Protein AF-A0A7X6PQ09-F1 (afdb_monomer)

pLDDT: mean 73.54, std 16.83, range [45.69, 93.0]

Organism: NCBI:txid1223514

Solvent-accessible surface area (backbone atoms only — not comparable to full-atom values): 5167 Å² total; per-residue (Å²): 142,81,88,79,84,90,90,83,80,87,86,81,77,88,67,83,70,70,79,72,80,75,72,81,71,77,82,80,62,88,73,81,84,67,50,42,64,53,37,31,53,50,51,52,52,45,52,74,77,38,91,62,52,71,70,57,47,37,52,50,34,42,72,76,67,43,51,71,69,24,24,52,47,14,64,75,70,107

Structure (mmCIF, N/CA/C/O backbone):
data_AF-A0A7X6PQ09-F1
#
_entry.id   AF-A0A7X6PQ09-F1
#
loop_
_atom_site.group_PDB
_atom_site.id
_atom_site.type_symbol
_atom_site.label_atom_id
_atom_site.label_alt_id
_atom_site.label_comp_id
_atom_site.label_asym_id
_atom_site.label_entity_id
_atom_site.label_seq_id
_atom_site.pdbx_PDB_ins_code
_atom_site.Cartn_x
_atom_site.Cartn_y
_atom_site.Cartn_z
_atom_site.occupancy
_atom_site.B_iso_or_equiv
_atom_site.auth_seq_id
_atom_site.auth_comp_id
_atom_site.auth_asym_id
_atom_site.auth_atom_id
_atom_site.pdbx_PDB_model_num
ATOM 1 N N . MET A 1 1 ? -69.529 -41.562 6.670 1.00 59.75 1 MET A N 1
ATOM 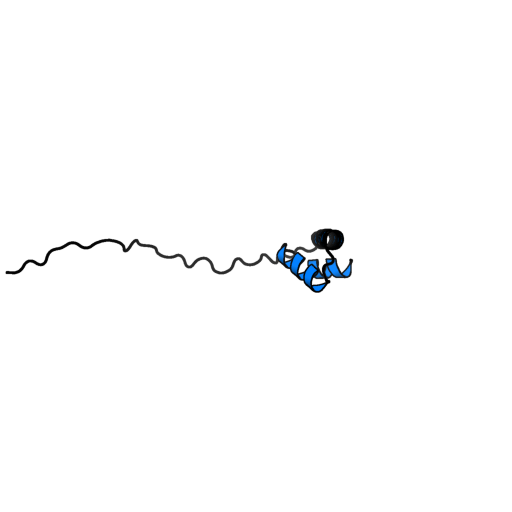2 C CA . MET A 1 1 ? -68.709 -41.933 7.843 1.00 59.75 1 MET A CA 1
ATOM 3 C C . MET A 1 1 ? -67.298 -42.295 7.384 1.00 59.75 1 MET A C 1
ATOM 5 O O . MET A 1 1 ? -67.091 -43.451 7.075 1.00 59.75 1 MET A O 1
ATOM 9 N N . VAL A 1 2 ? -66.350 -41.348 7.324 1.00 55.88 2 VAL A N 1
ATOM 10 C CA . VAL A 1 2 ? -64.900 -41.612 7.488 1.00 55.88 2 VAL A CA 1
ATOM 11 C C . VAL A 1 2 ? -64.272 -40.319 8.027 1.00 55.88 2 VAL A C 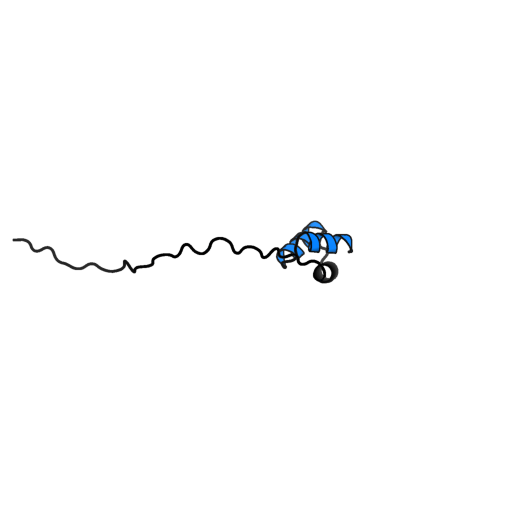1
ATOM 13 O O . VAL A 1 2 ? -64.276 -39.295 7.351 1.00 55.88 2 VAL A O 1
ATOM 16 N N . ARG A 1 3 ? -63.812 -40.337 9.283 1.00 57.22 3 ARG A N 1
ATOM 17 C CA . ARG A 1 3 ? -63.044 -39.250 9.914 1.00 57.22 3 ARG A CA 1
ATOM 18 C C . ARG A 1 3 ? -61.609 -39.303 9.382 1.00 57.22 3 ARG A C 1
ATOM 20 O O . ARG A 1 3 ? -60.951 -40.322 9.561 1.00 57.22 3 ARG A O 1
ATOM 27 N N . LEU A 1 4 ? -61.124 -38.217 8.785 1.00 58.75 4 LEU A N 1
ATOM 28 C CA . LEU A 1 4 ? -59.706 -38.041 8.455 1.00 58.75 4 LEU A CA 1
ATOM 29 C C . LEU A 1 4 ? -58.965 -37.481 9.692 1.00 58.75 4 LEU A C 1
AT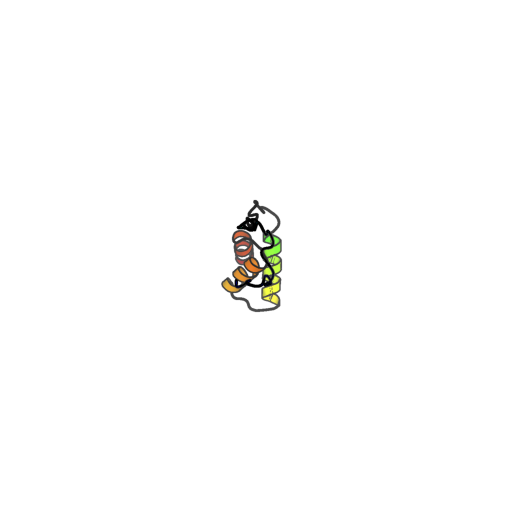OM 31 O O . LEU A 1 4 ? -59.498 -36.577 10.343 1.00 58.75 4 LEU A O 1
ATOM 35 N N . PRO A 1 5 ? -57.786 -38.007 10.069 1.00 64.50 5 PRO A N 1
ATOM 36 C CA . PRO A 1 5 ? -57.092 -37.592 11.288 1.00 64.50 5 PRO A CA 1
ATOM 37 C C . PRO A 1 5 ? -56.419 -36.215 11.136 1.00 64.50 5 PRO A C 1
ATOM 39 O O . PRO A 1 5 ? -55.854 -35.928 10.082 1.00 64.50 5 PRO A O 1
ATOM 42 N N . PRO A 1 6 ? -56.369 -35.378 12.190 1.00 65.19 6 PRO A N 1
ATOM 43 C CA . PRO A 1 6 ? -55.454 -34.250 12.240 1.00 65.19 6 PRO A CA 1
ATOM 44 C C . PRO A 1 6 ? -54.155 -34.696 12.919 1.00 65.19 6 PRO A C 1
ATOM 46 O O . PRO A 1 6 ? -54.211 -35.128 14.070 1.00 65.19 6 PRO A O 1
ATOM 49 N N . ARG A 1 7 ? -53.002 -34.572 12.242 1.00 60.72 7 ARG A N 1
ATOM 50 C CA . ARG A 1 7 ? -51.698 -34.182 12.834 1.00 60.72 7 ARG A CA 1
ATOM 51 C C . ARG A 1 7 ? -50.527 -34.363 11.863 1.00 60.72 7 ARG A C 1
ATOM 53 O O . ARG A 1 7 ? -50.022 -35.456 11.655 1.00 60.72 7 ARG A O 1
ATOM 60 N N . GLY A 1 8 ? -50.035 -33.224 11.402 1.00 55.50 8 GLY A N 1
ATOM 61 C CA . GLY A 1 8 ? -48.678 -32.965 10.929 1.00 55.50 8 GLY A CA 1
ATOM 62 C C . GLY A 1 8 ? -48.635 -31.448 10.754 1.00 55.50 8 GLY A C 1
ATOM 63 O O . GLY A 1 8 ? -49.429 -30.903 10.009 1.00 55.50 8 GLY A O 1
ATOM 64 N N . GLY A 1 9 ? -47.930 -30.655 11.543 1.00 51.41 9 GLY A N 1
ATOM 65 C CA . GLY A 1 9 ? -46.563 -30.854 11.969 1.00 51.41 9 GLY A CA 1
ATOM 66 C C . GLY A 1 9 ? -45.770 -29.681 11.406 1.00 51.41 9 GLY A C 1
ATOM 67 O O . GLY A 1 9 ? -45.169 -29.813 10.358 1.00 51.41 9 GLY A O 1
ATOM 68 N N . ARG A 1 10 ? -45.756 -28.583 12.174 1.00 58.31 10 ARG A N 1
ATOM 69 C CA . ARG A 1 10 ? -44.609 -27.679 12.345 1.00 58.31 10 ARG A CA 1
ATOM 70 C C . ARG A 1 10 ? -44.173 -26.777 11.163 1.00 58.31 10 ARG A C 1
ATOM 72 O O . ARG A 1 10 ? -43.854 -27.229 10.079 1.00 58.31 10 ARG A O 1
ATOM 79 N N . LEU A 1 11 ? -43.972 -25.504 11.537 1.00 56.16 11 LEU A N 1
ATOM 80 C CA . LEU A 1 11 ? -43.042 -24.509 10.972 1.00 56.16 11 LEU A CA 1
ATOM 81 C C . LEU A 1 11 ? -43.572 -23.614 9.843 1.00 56.16 11 LEU A C 1
ATOM 83 O O . LEU A 1 11 ? -43.355 -23.832 8.661 1.00 56.16 11 LEU A O 1
ATOM 87 N N . GLY A 1 12 ? -44.145 -22.491 10.267 1.00 50.56 12 GLY A N 1
ATOM 88 C CA . GLY A 1 12 ? -44.202 -21.257 9.490 1.00 50.56 12 GLY A CA 1
ATOM 89 C C . GLY A 1 12 ? -43.983 -20.082 10.432 1.00 50.56 12 GLY A C 1
ATOM 90 O O . GLY A 1 12 ? -44.874 -19.261 10.625 1.00 50.56 12 GLY A O 1
ATOM 91 N N . HIS A 1 13 ? -42.840 -20.069 11.125 1.00 56.28 13 HIS A N 1
ATOM 92 C CA . HIS A 1 13 ? -42.433 -18.927 11.934 1.00 56.28 13 HIS A CA 1
ATOM 93 C C . HIS A 1 13 ? -42.445 -17.684 11.048 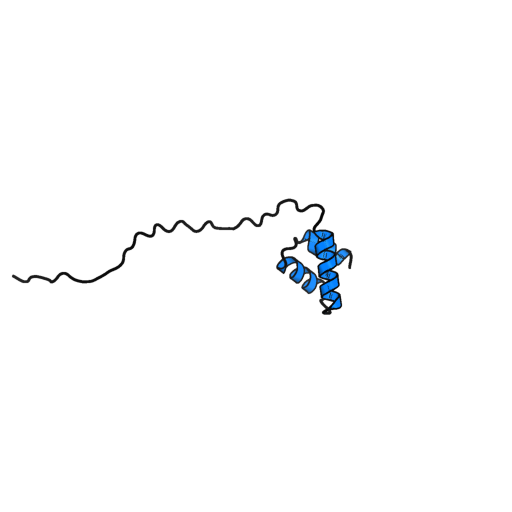1.00 56.28 13 HIS A C 1
ATOM 95 O O . HIS A 1 13 ? -41.750 -17.629 10.035 1.00 56.28 13 HIS A O 1
ATOM 101 N N . ARG A 1 14 ? -43.247 -16.697 11.454 1.00 58.78 14 ARG A N 1
ATOM 102 C CA . ARG A 1 14 ? -43.169 -15.311 11.000 1.00 58.78 14 ARG A CA 1
ATOM 103 C C . ARG A 1 14 ? -41.719 -14.845 11.093 1.00 58.78 14 ARG A C 1
ATOM 105 O O . ARG A 1 14 ? -41.285 -14.388 12.141 1.00 58.78 14 ARG A O 1
ATOM 112 N N . GLN A 1 15 ? -41.001 -14.923 9.988 1.00 47.91 15 GLN A N 1
ATOM 113 C CA . GLN A 1 15 ? -39.814 -14.127 9.758 1.00 47.91 15 GLN A CA 1
ATOM 114 C C . GLN A 1 15 ? -40.183 -13.229 8.586 1.00 47.91 15 GLN A C 1
ATOM 116 O O . GLN A 1 15 ? -40.009 -13.578 7.423 1.00 47.91 15 GLN A O 1
ATOM 121 N N . HIS A 1 16 ? -40.755 -12.070 8.910 1.00 45.69 16 HIS A N 1
ATOM 122 C CA . HIS A 1 16 ? -40.593 -10.908 8.054 1.00 45.69 16 HIS A CA 1
ATOM 123 C C . HIS A 1 16 ? -39.083 -10.715 7.943 1.00 45.69 16 HIS A C 1
ATOM 125 O O . HIS A 1 16 ? -38.448 -10.258 8.889 1.00 45.69 16 HIS A O 1
ATOM 131 N N . VAL A 1 17 ? -38.494 -11.195 6.851 1.00 55.09 17 VAL A N 1
ATOM 132 C CA . VAL A 1 17 ? -37.099 -10.934 6.522 1.00 55.09 17 VAL A CA 1
ATOM 133 C C . VAL A 1 17 ? -37.022 -9.424 6.311 1.00 55.09 17 VAL A C 1
ATOM 135 O O . VAL A 1 17 ? -37.582 -8.949 5.323 1.00 55.09 17 VAL A O 1
ATOM 138 N N . PRO A 1 18 ? -36.379 -8.626 7.189 1.00 56.03 18 PRO A N 1
ATOM 139 C CA . PRO A 1 18 ? -35.921 -7.340 6.713 1.00 56.03 18 PRO A CA 1
ATOM 140 C C . PRO A 1 18 ? -34.926 -7.682 5.608 1.00 56.03 18 PRO A C 1
ATOM 142 O O . PRO A 1 18 ? -33.972 -8.430 5.847 1.00 56.03 18 PRO A O 1
ATOM 145 N N . LEU A 1 19 ? -35.184 -7.199 4.392 1.00 52.94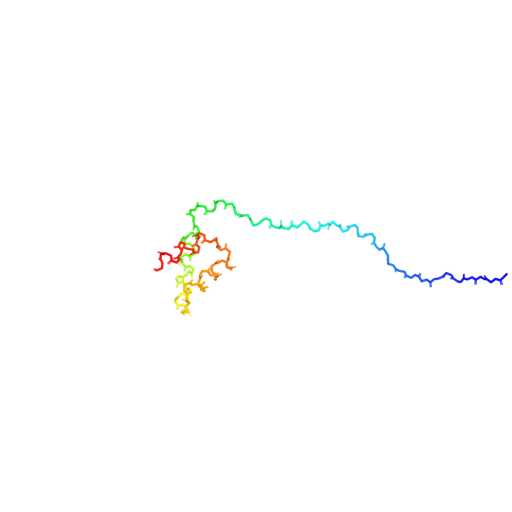 19 LEU A N 1
ATOM 146 C CA . LEU A 1 19 ? -34.171 -7.146 3.348 1.00 52.94 19 LEU A CA 1
ATOM 147 C C . LEU A 1 19 ? -32.918 -6.603 4.026 1.00 52.94 19 LEU A C 1
ATOM 149 O O . LEU A 1 19 ? -32.900 -5.471 4.513 1.00 52.94 19 LEU A O 1
ATOM 153 N N . ARG A 1 20 ? -31.927 -7.482 4.192 1.00 62.06 20 ARG A N 1
ATOM 154 C CA . ARG A 1 20 ? -30.645 -7.140 4.788 1.00 62.06 20 ARG A CA 1
ATOM 155 C C . ARG A 1 20 ? -30.157 -5.943 4.004 1.00 62.06 20 ARG A C 1
ATOM 157 O O . ARG A 1 20 ? -29.964 -6.069 2.800 1.00 62.06 20 ARG A O 1
ATOM 164 N N . ARG A 1 21 ? -30.063 -4.808 4.704 1.00 59.31 21 ARG A N 1
ATOM 165 C CA . ARG A 1 21 ? -29.481 -3.538 4.278 1.00 59.31 21 ARG A CA 1
ATOM 166 C C . ARG A 1 21 ? -28.322 -3.843 3.331 1.00 59.31 21 ARG A C 1
ATOM 168 O O . ARG A 1 21 ? -27.242 -4.235 3.765 1.00 59.31 21 ARG A O 1
ATOM 175 N N . GLY A 1 22 ? -28.635 -3.794 2.040 1.00 49.00 22 GLY A N 1
ATOM 176 C CA . GLY A 1 22 ? -27.688 -4.022 0.972 1.00 49.00 22 GLY A CA 1
ATOM 177 C C . GLY A 1 22 ? -26.703 -2.871 0.993 1.00 49.00 22 GLY A C 1
ATOM 178 O O . GLY A 1 22 ? -27.116 -1.720 1.095 1.00 49.00 22 GLY A O 1
ATOM 179 N N . LEU A 1 23 ? -25.427 -3.230 0.912 1.00 49.06 23 LEU A N 1
ATOM 180 C CA . LEU A 1 23 ? -24.278 -2.350 0.770 1.00 49.06 23 LEU A CA 1
ATOM 181 C C . LEU A 1 23 ? -24.042 -1.440 1.979 1.00 49.06 23 LEU A C 1
ATOM 183 O O . LEU A 1 23 ? -24.538 -0.322 2.088 1.00 49.06 23 LEU A O 1
ATOM 187 N N . SER A 1 24 ? -23.171 -1.931 2.858 1.00 49.00 24 SER A N 1
ATOM 188 C CA . SER A 1 24 ? -22.146 -1.106 3.483 1.00 49.00 24 SER A CA 1
ATOM 189 C C . SER A 1 24 ? -21.610 -0.131 2.438 1.00 49.00 24 SER A C 1
ATOM 191 O O . SER A 1 24 ? -20.880 -0.535 1.534 1.00 49.00 24 SER A O 1
ATOM 193 N N . THR A 1 25 ? -22.005 1.134 2.511 1.00 52.28 25 THR A N 1
ATOM 194 C CA . THR A 1 25 ? -21.272 2.196 1.835 1.00 52.28 25 THR A CA 1
ATOM 195 C C . THR A 1 25 ? -19.829 2.062 2.326 1.00 52.28 25 THR A C 1
ATOM 197 O O . THR A 1 25 ? -19.627 2.124 3.543 1.00 52.28 25 THR A O 1
ATOM 200 N N . PRO A 1 26 ? -18.826 1.804 1.465 1.00 60.75 26 PRO A N 1
ATOM 201 C CA . PRO A 1 26 ? -17.463 2.088 1.866 1.00 60.75 26 PRO A CA 1
ATOM 202 C C . PRO A 1 26 ? -17.481 3.580 2.162 1.00 60.75 26 PRO A C 1
ATOM 204 O O . PRO A 1 26 ? -17.800 4.377 1.279 1.00 60.75 26 PRO A O 1
ATOM 207 N N . ASP A 1 27 ? -17.283 3.945 3.424 1.00 52.56 27 ASP A N 1
ATOM 208 C CA . ASP A 1 27 ? -17.137 5.329 3.846 1.00 52.56 27 ASP A CA 1
ATOM 209 C C . ASP A 1 27 ? -15.845 5.855 3.203 1.00 52.56 27 ASP A C 1
ATOM 211 O O . ASP A 1 27 ? -14.786 5.936 3.815 1.00 52.56 27 ASP A O 1
ATOM 215 N N . GLY A 1 28 ? -15.914 6.144 1.902 1.00 54.38 28 GLY A N 1
ATOM 216 C CA . GLY A 1 28 ? -14.954 6.927 1.144 1.00 54.38 28 GLY A CA 1
ATOM 217 C C . GLY A 1 28 ? -15.122 8.394 1.515 1.00 54.38 28 GLY A C 1
ATOM 218 O O . GLY A 1 28 ? -15.286 9.246 0.644 1.00 54.38 28 GLY A O 1
ATOM 219 N N . GLY A 1 29 ? -15.149 8.682 2.818 1.00 51.06 29 GLY A N 1
ATOM 220 C CA . GLY A 1 29 ? -14.979 10.028 3.328 1.00 51.06 29 GLY A CA 1
ATOM 221 C C . GLY A 1 29 ? -13.578 10.529 2.962 1.00 51.06 29 GLY A C 1
ATOM 222 O O . GLY A 1 29 ? -12.649 9.727 2.821 1.00 51.06 29 GLY A O 1
ATOM 223 N N . PRO A 1 30 ? -13.385 11.846 2.779 1.00 53.16 30 PRO A N 1
ATOM 224 C CA . PRO A 1 30 ? -12.118 12.410 2.342 1.00 53.16 30 PRO A CA 1
ATOM 225 C C . PRO A 1 30 ? -11.074 12.250 3.447 1.00 53.16 30 PRO A C 1
ATOM 227 O O . PRO A 1 30 ? -10.871 13.112 4.300 1.00 53.16 30 PRO A O 1
ATOM 230 N N . VAL A 1 31 ? -10.357 11.137 3.394 1.00 56.12 31 VAL A N 1
ATOM 231 C CA . VAL A 1 31 ? -9.204 10.807 4.223 1.00 56.12 31 VAL A CA 1
ATOM 232 C C . VAL A 1 31 ? -7.948 11.556 3.767 1.00 56.12 31 VAL A C 1
ATOM 234 O O . VAL A 1 31 ? -6.851 11.014 3.604 1.00 56.12 31 VAL A O 1
ATOM 237 N N . LYS A 1 32 ? -8.109 12.855 3.531 1.00 55.62 32 LYS A N 1
ATOM 238 C CA . LYS A 1 32 ? -7.038 13.737 3.095 1.00 55.62 32 LYS A CA 1
ATOM 239 C C . LYS A 1 32 ? -6.191 14.104 4.312 1.00 55.62 32 LYS A C 1
ATOM 241 O O . LYS A 1 32 ? -6.575 14.949 5.113 1.00 55.62 32 LYS A O 1
ATOM 246 N N . GLY A 1 33 ? -5.033 13.457 4.456 1.00 53.72 33 GLY A N 1
ATOM 247 C CA . GLY A 1 33 ? -3.898 14.085 5.145 1.00 53.72 33 GLY A CA 1
ATOM 248 C C . GLY A 1 33 ? -3.057 13.237 6.099 1.00 53.72 33 GLY A C 1
ATOM 249 O O . GLY A 1 33 ? -1.974 13.682 6.454 1.00 53.72 33 GLY A O 1
ATOM 250 N N . ARG A 1 34 ? -3.470 12.031 6.517 1.00 56.50 34 ARG A N 1
ATOM 251 C CA . ARG A 1 34 ? -2.642 11.201 7.438 1.00 56.50 34 ARG A CA 1
ATOM 252 C C . ARG A 1 34 ? -2.322 9.791 6.962 1.00 56.50 34 ARG A C 1
ATOM 254 O O . ARG A 1 34 ? -1.392 9.175 7.464 1.00 56.50 34 ARG A O 1
ATOM 261 N N . GLN A 1 35 ? -3.060 9.274 5.993 1.00 64.69 35 GLN A N 1
ATOM 262 C CA . GLN A 1 35 ? -2.964 7.862 5.635 1.00 64.69 35 GLN A CA 1
ATOM 263 C C . GLN A 1 35 ? -1.905 7.547 4.578 1.00 64.69 35 GLN A C 1
ATOM 265 O O . GLN A 1 35 ? -1.383 6.440 4.599 1.00 64.69 35 GLN A O 1
ATOM 270 N N . GLY A 1 36 ? -1.499 8.508 3.739 1.00 72.12 36 GLY A N 1
ATOM 271 C CA . GLY A 1 36 ? -0.412 8.290 2.771 1.00 72.12 36 GLY A CA 1
ATOM 272 C C . GLY A 1 36 ? 0.906 7.887 3.445 1.00 72.12 36 GLY A C 1
ATOM 273 O O . GLY A 1 36 ? 1.565 6.949 3.012 1.00 72.12 36 GLY A O 1
ATOM 274 N N . ALA A 1 37 ? 1.243 8.512 4.580 1.00 81.81 37 ALA A N 1
ATOM 275 C CA . ALA A 1 37 ? 2.421 8.142 5.370 1.00 81.81 37 ALA A CA 1
ATOM 276 C C . ALA A 1 37 ? 2.300 6.746 6.014 1.00 81.81 37 ALA A C 1
ATOM 278 O O . ALA A 1 37 ? 3.294 6.033 6.141 1.00 81.81 37 ALA A O 1
ATOM 279 N N . ASN A 1 38 ? 1.088 6.332 6.402 1.00 86.38 38 ASN A N 1
ATOM 280 C CA . ASN A 1 38 ? 0.850 4.988 6.934 1.00 86.38 38 ASN A CA 1
ATOM 281 C C . ASN A 1 38 ? 0.973 3.922 5.836 1.00 86.38 38 ASN A C 1
ATOM 283 O O . ASN A 1 38 ? 1.616 2.900 6.071 1.00 86.38 38 ASN A O 1
ATOM 287 N N . ALA A 1 39 ? 0.429 4.187 4.644 1.00 89.56 39 ALA A N 1
ATOM 288 C CA . ALA A 1 39 ? 0.561 3.314 3.481 1.00 89.56 39 ALA A CA 1
ATOM 289 C C . ALA A 1 39 ? 2.033 3.168 3.064 1.00 89.56 39 ALA A C 1
ATOM 291 O O . ALA A 1 39 ? 2.499 2.052 2.871 1.00 89.56 39 ALA A O 1
ATOM 292 N N . LEU A 1 40 ? 2.803 4.263 3.040 1.00 90.50 40 LEU A N 1
ATOM 293 C CA . LEU A 1 40 ? 4.235 4.233 2.720 1.00 90.50 40 LEU A CA 1
ATOM 294 C C . LEU A 1 40 ? 5.055 3.408 3.722 1.00 90.50 40 LEU A C 1
ATOM 296 O O . LEU A 1 40 ? 5.913 2.614 3.332 1.00 90.50 40 LEU A O 1
ATOM 300 N N . ARG A 1 41 ? 4.784 3.562 5.025 1.00 91.19 41 ARG A N 1
ATOM 301 C CA . ARG A 1 41 ? 5.440 2.756 6.068 1.00 91.19 41 ARG A CA 1
ATOM 302 C C . ARG A 1 41 ? 5.117 1.274 5.922 1.00 91.19 41 ARG A C 1
ATOM 304 O O . ARG A 1 41 ? 6.003 0.439 6.096 1.00 91.19 41 ARG A O 1
ATOM 311 N N . LYS A 1 42 ? 3.861 0.946 5.611 1.00 90.19 42 LYS A N 1
ATOM 312 C CA . LYS A 1 42 ? 3.439 -0.433 5.359 1.00 90.19 42 LYS A CA 1
ATOM 313 C C . LYS A 1 42 ? 4.103 -1.004 4.119 1.00 90.19 42 LYS A C 1
ATOM 315 O O . LYS A 1 42 ? 4.689 -2.078 4.206 1.00 90.19 42 LYS A O 1
ATOM 320 N N . ALA A 1 43 ? 4.110 -0.248 3.029 1.00 90.88 43 ALA A N 1
ATOM 321 C CA . ALA A 1 43 ? 4.760 -0.618 1.784 1.00 90.88 43 ALA A CA 1
ATOM 322 C C . ALA A 1 43 ? 6.251 -0.948 1.992 1.00 90.88 43 ALA A C 1
ATOM 324 O O . ALA A 1 43 ? 6.709 -2.025 1.619 1.00 90.88 43 ALA A O 1
ATOM 325 N N . ASN A 1 44 ? 6.977 -0.089 2.717 1.00 90.44 44 ASN A N 1
ATOM 326 C CA . ASN A 1 44 ? 8.369 -0.332 3.108 1.00 90.44 44 ASN A CA 1
ATOM 327 C C . ASN A 1 44 ? 8.551 -1.596 3.965 1.00 90.44 44 ASN A C 1
ATOM 329 O O . ASN A 1 44 ? 9.529 -2.321 3.801 1.00 90.44 44 ASN A O 1
ATOM 333 N N . SER A 1 45 ? 7.631 -1.867 4.895 1.00 89.88 45 SER A N 1
ATOM 334 C CA . SER A 1 45 ? 7.686 -3.081 5.718 1.00 89.88 45 SER A CA 1
ATOM 335 C C . SER A 1 45 ? 7.468 -4.347 4.890 1.00 89.88 45 SER A C 1
ATOM 337 O O . SER A 1 45 ? 8.083 -5.370 5.187 1.00 89.88 45 SER A O 1
ATOM 339 N N . TYR A 1 46 ? 6.602 -4.296 3.877 1.00 88.62 46 TYR A N 1
ATOM 340 C CA . TYR A 1 46 ? 6.401 -5.415 2.963 1.00 88.62 46 TYR A CA 1
ATOM 341 C C . TYR A 1 46 ? 7.645 -5.663 2.120 1.00 88.62 46 TYR A C 1
ATOM 343 O O . TYR A 1 46 ? 8.082 -6.806 2.078 1.00 88.62 46 TYR A O 1
ATOM 351 N N . LEU A 1 47 ? 8.261 -4.616 1.558 1.00 85.88 47 LEU A N 1
ATOM 352 C CA . LEU A 1 47 ? 9.506 -4.743 0.791 1.00 85.88 47 LEU A CA 1
ATOM 353 C C . LEU A 1 47 ? 10.681 -5.287 1.618 1.00 85.88 47 LEU A C 1
ATOM 355 O O . LEU A 1 47 ? 11.492 -6.050 1.102 1.00 85.88 47 LEU A O 1
ATOM 359 N N . GLN A 1 48 ? 10.768 -4.938 2.906 1.00 85.31 48 GLN A N 1
ATOM 360 C CA . GLN A 1 48 ? 11.803 -5.472 3.804 1.00 85.31 48 GLN A CA 1
ATOM 361 C C . GLN A 1 48 ? 11.626 -6.965 4.099 1.00 85.31 48 GLN A C 1
ATOM 363 O O . GLN A 1 48 ? 12.609 -7.686 4.253 1.00 85.31 48 GLN A O 1
ATOM 368 N N . ASN A 1 49 ? 10.379 -7.429 4.183 1.00 80.81 49 ASN A N 1
ATOM 369 C CA . ASN A 1 49 ? 10.071 -8.814 4.531 1.00 80.81 49 ASN A CA 1
ATOM 370 C C . ASN A 1 49 ? 9.905 -9.709 3.294 1.00 80.81 49 ASN A C 1
ATOM 372 O O . ASN A 1 49 ? 9.940 -10.935 3.410 1.00 80.81 49 ASN A O 1
ATOM 376 N N . SER A 1 50 ? 9.649 -9.134 2.118 1.00 79.19 50 SER A N 1
ATOM 377 C CA . SER A 1 50 ? 9.321 -9.852 0.885 1.00 79.19 50 SER A CA 1
ATOM 378 C C . SER A 1 50 ? 9.523 -8.965 -0.345 1.00 79.19 50 SER A C 1
ATOM 380 O O . SER A 1 50 ? 9.123 -7.806 -0.364 1.00 79.19 50 SER A O 1
ATOM 382 N N . ALA A 1 51 ? 10.065 -9.527 -1.425 1.00 77.44 51 ALA A N 1
ATOM 383 C CA . ALA A 1 51 ? 10.179 -8.825 -2.701 1.00 77.44 51 ALA A CA 1
ATOM 384 C C . ALA A 1 51 ? 8.820 -8.804 -3.425 1.00 77.44 51 ALA A C 1
ATOM 386 O O . ALA A 1 51 ? 8.563 -9.614 -4.315 1.00 77.44 51 ALA A O 1
ATOM 387 N N . PHE A 1 52 ? 7.925 -7.908 -3.010 1.00 83.25 52 PHE A N 1
ATOM 388 C CA . PHE A 1 52 ? 6.689 -7.646 -3.744 1.00 83.25 52 PHE A CA 1
ATOM 389 C C . PHE A 1 52 ? 6.988 -6.848 -5.014 1.00 83.25 52 PHE A C 1
ATOM 391 O O . PHE A 1 52 ? 7.760 -5.893 -4.991 1.00 83.25 52 PHE A O 1
ATOM 398 N N . SER A 1 53 ? 6.344 -7.216 -6.121 1.00 88.31 53 SER A N 1
ATOM 399 C CA . SER A 1 53 ? 6.240 -6.333 -7.286 1.00 88.31 53 SER A CA 1
ATOM 400 C C . SER A 1 53 ? 5.312 -5.161 -6.971 1.00 88.31 53 SER A C 1
ATOM 402 O O . SER A 1 53 ? 4.387 -5.316 -6.172 1.00 88.31 53 SER A O 1
ATOM 404 N N . ASP A 1 54 ? 5.488 -4.032 -7.656 1.00 88.31 54 ASP A N 1
ATOM 405 C CA . ASP A 1 54 ? 4.682 -2.821 -7.447 1.00 88.31 54 ASP A CA 1
ATOM 406 C C . ASP A 1 54 ? 3.167 -3.092 -7.496 1.00 88.31 54 ASP A C 1
ATOM 408 O O . ASP A 1 54 ? 2.415 -2.690 -6.610 1.00 88.31 54 ASP A O 1
ATOM 412 N N . ALA A 1 55 ? 2.706 -3.870 -8.480 1.00 90.88 55 ALA A N 1
ATOM 413 C CA . ALA A 1 55 ? 1.295 -4.245 -8.588 1.00 90.88 55 ALA A CA 1
ATOM 414 C C . ALA A 1 55 ? 0.800 -5.049 -7.370 1.00 90.88 55 ALA A C 1
ATOM 416 O O . ALA A 1 55 ? -0.241 -4.732 -6.800 1.00 90.88 55 ALA A O 1
ATOM 417 N N . GLY A 1 56 ? 1.578 -6.038 -6.919 1.00 91.56 56 GLY A N 1
ATOM 418 C CA . GLY A 1 56 ? 1.218 -6.855 -5.758 1.00 91.56 56 GLY A CA 1
ATOM 419 C C . GLY A 1 56 ? 1.248 -6.062 -4.452 1.00 91.56 56 GLY A C 1
ATOM 420 O O . GLY A 1 56 ? 0.408 -6.267 -3.579 1.00 91.56 56 GLY A O 1
ATOM 421 N N . LEU A 1 57 ? 2.176 -5.112 -4.328 1.00 92.69 57 LEU A N 1
ATOM 422 C CA . LEU A 1 57 ? 2.253 -4.219 -3.177 1.00 92.69 57 LEU A CA 1
ATOM 423 C C . LEU A 1 57 ? 1.063 -3.255 -3.126 1.00 92.69 57 LEU A C 1
ATOM 425 O O . LEU A 1 57 ? 0.502 -3.022 -2.057 1.00 92.69 57 LEU A O 1
ATOM 429 N N . TYR A 1 58 ? 0.645 -2.735 -4.281 1.00 92.94 58 TYR A N 1
ATOM 430 C CA . TYR A 1 58 ? -0.557 -1.916 -4.401 1.00 92.94 58 TYR A CA 1
ATOM 431 C C . TYR A 1 58 ? -1.796 -2.695 -3.951 1.00 92.94 58 TYR A C 1
ATOM 433 O O . TYR A 1 58 ? -2.524 -2.230 -3.074 1.00 92.94 58 TYR A O 1
ATOM 441 N N . GLU A 1 59 ? -2.004 -3.902 -4.480 1.00 93.00 59 GLU A N 1
ATOM 442 C CA . GLU A 1 59 ? -3.139 -4.754 -4.104 1.00 93.00 59 GLU A CA 1
ATOM 443 C C . GLU A 1 59 ? -3.135 -5.110 -2.613 1.00 93.00 59 GLU A C 1
ATOM 445 O O . GLU A 1 59 ? -4.186 -5.089 -1.969 1.00 93.00 59 GLU A O 1
ATOM 450 N N . GLN A 1 60 ? -1.957 -5.357 -2.036 1.00 92.56 60 GLN A N 1
ATOM 451 C CA . GLN A 1 60 ? -1.812 -5.63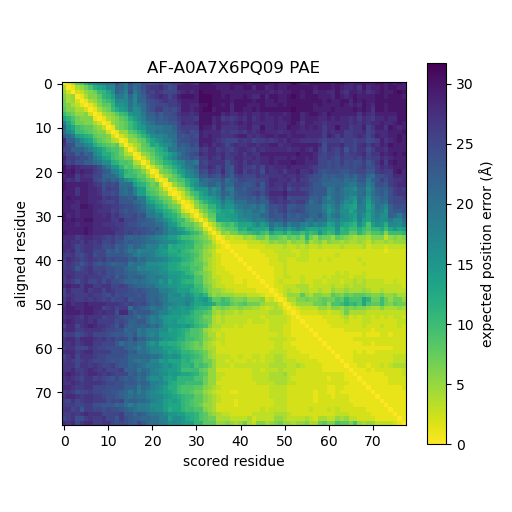6 -0.610 1.00 92.56 60 GLN A CA 1
ATOM 452 C C . GLN A 1 60 ? -2.267 -4.453 0.258 1.00 92.56 60 GLN A C 1
ATOM 454 O O . GLN A 1 60 ? -2.954 -4.649 1.262 1.00 92.56 60 GLN A O 1
ATOM 459 N N . LEU A 1 61 ? -1.929 -3.223 -0.138 1.00 92.25 61 LEU A N 1
ATOM 460 C CA . LEU A 1 61 ? -2.367 -2.014 0.563 1.00 92.25 61 LEU A CA 1
ATOM 461 C C . LEU A 1 61 ? -3.882 -1.804 0.424 1.00 92.25 61 LEU A C 1
ATOM 463 O O . LEU A 1 61 ? -4.546 -1.473 1.407 1.00 92.25 61 LEU A O 1
ATOM 467 N N . ILE A 1 62 ? -4.455 -2.051 -0.758 1.00 91.06 62 ILE A N 1
ATOM 468 C CA . ILE A 1 62 ? -5.915 -2.011 -0.943 1.00 91.06 62 ILE A CA 1
ATOM 469 C C . ILE A 1 62 ? -6.606 -3.026 -0.027 1.00 91.06 62 ILE A C 1
ATOM 471 O O . ILE A 1 62 ? -7.594 -2.692 0.629 1.00 91.06 62 ILE A O 1
ATOM 475 N N . TYR A 1 63 ? -6.071 -4.245 0.064 1.00 90.50 63 TYR A N 1
ATOM 476 C CA . TYR A 1 63 ? -6.607 -5.289 0.936 1.00 90.50 63 TYR A CA 1
ATOM 477 C C . TYR A 1 63 ? -6.523 -4.924 2.429 1.00 90.50 63 TYR A C 1
ATOM 479 O O . TYR A 1 63 ? -7.450 -5.217 3.183 1.00 90.50 63 TYR A O 1
ATOM 487 N N . GLU A 1 64 ? -5.462 -4.235 2.863 1.00 87.62 64 GLU A N 1
ATOM 488 C CA . GLU A 1 64 ? -5.348 -3.694 4.229 1.00 87.62 64 GLU A CA 1
ATOM 489 C C . GLU A 1 64 ? -6.335 -2.545 4.528 1.00 87.62 64 GLU A C 1
ATOM 491 O O . GLU A 1 64 ? -6.464 -2.133 5.683 1.00 87.62 64 GLU A O 1
ATOM 496 N N . GLY A 1 65 ? -7.057 -2.046 3.520 1.00 86.94 65 GLY A N 1
ATOM 497 C CA . GLY A 1 65 ? -8.056 -0.987 3.664 1.00 86.94 65 GLY A CA 1
ATOM 498 C C . GLY A 1 65 ? -7.538 0.413 3.339 1.00 86.94 65 GLY A C 1
ATOM 499 O O . GLY A 1 65 ? -8.209 1.395 3.663 1.00 86.94 65 GLY A O 1
ATOM 500 N N . PHE A 1 66 ? -6.367 0.531 2.705 1.00 88.06 66 PHE A N 1
ATOM 501 C CA . PHE A 1 66 ? -5.915 1.804 2.149 1.00 88.06 66 PHE A CA 1
ATOM 502 C C . PHE A 1 66 ? -6.689 2.141 0.872 1.00 88.06 66 PHE A C 1
ATOM 504 O O . PHE A 1 66 ? -7.117 1.267 0.117 1.00 88.06 66 PHE A O 1
ATOM 511 N N . THR A 1 67 ? -6.864 3.434 0.608 1.00 89.06 67 THR A N 1
ATOM 512 C CA . THR A 1 67 ? -7.498 3.875 -0.638 1.00 89.06 67 THR A CA 1
ATOM 513 C C . THR A 1 67 ? -6.538 3.741 -1.827 1.00 89.06 67 THR A C 1
ATOM 515 O O . THR A 1 67 ? -5.319 3.787 -1.638 1.00 89.06 67 THR A O 1
ATOM 518 N N . PRO A 1 68 ? -7.061 3.668 -3.065 1.00 89.75 68 P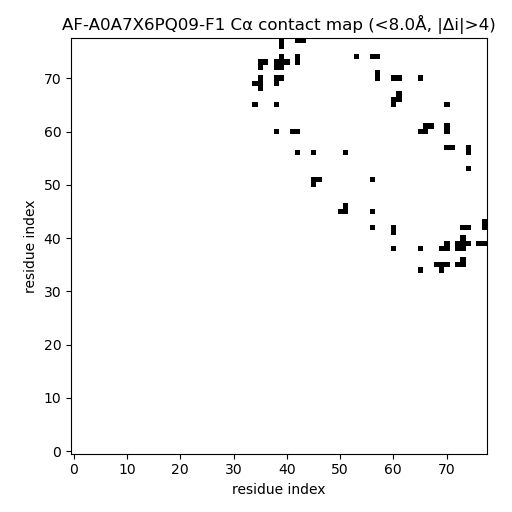RO A N 1
ATOM 519 C CA . PRO A 1 68 ? -6.260 3.734 -4.290 1.00 89.75 68 PRO A CA 1
ATOM 520 C C . PRO A 1 68 ? -5.227 4.860 -4.293 1.00 89.75 68 PRO A C 1
ATOM 522 O O . PRO A 1 68 ? -4.052 4.618 -4.540 1.00 89.75 68 PRO A O 1
ATOM 525 N N . GLU A 1 69 ? -5.629 6.078 -3.920 1.00 88.31 69 GLU A N 1
ATOM 526 C CA . GLU A 1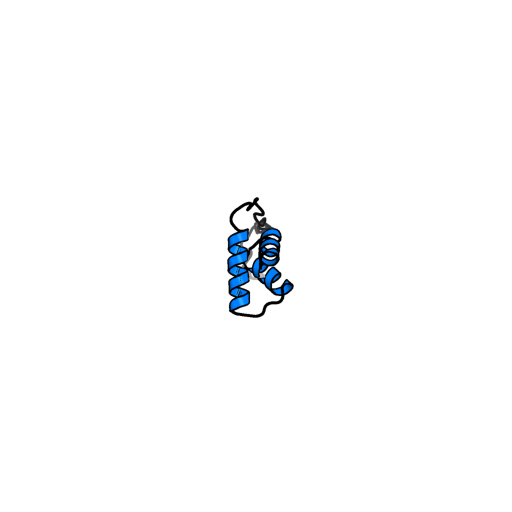 69 ? -4.714 7.223 -3.838 1.00 88.31 69 GLU A CA 1
ATOM 527 C C . GLU A 1 69 ? -3.603 7.030 -2.802 1.00 88.31 69 GLU A C 1
ATOM 529 O O . GLU A 1 69 ? -2.472 7.441 -3.038 1.00 88.31 69 GLU A O 1
ATOM 534 N N . GLN A 1 70 ? -3.892 6.403 -1.659 1.00 88.69 70 GLN A N 1
ATOM 535 C CA . GLN A 1 70 ? -2.892 6.156 -0.616 1.00 88.69 70 GLN A CA 1
ATOM 536 C C . GLN A 1 70 ? -1.906 5.068 -1.023 1.00 88.69 70 GL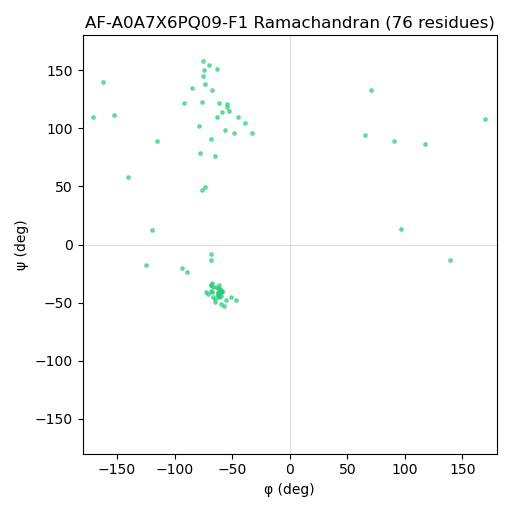N A C 1
ATOM 538 O O . GLN A 1 70 ? -0.711 5.214 -0.775 1.00 88.69 70 GLN A O 1
ATOM 543 N N . ALA A 1 71 ? -2.399 4.004 -1.656 1.00 91.31 71 ALA A N 1
ATOM 544 C CA . ALA A 1 71 ? -1.564 2.946 -2.196 1.00 91.31 71 ALA A CA 1
ATOM 545 C C . ALA A 1 71 ? -0.680 3.491 -3.328 1.00 91.31 71 ALA A C 1
ATOM 547 O O . ALA A 1 71 ? 0.539 3.372 -3.256 1.00 91.31 71 ALA A O 1
ATOM 548 N N . SER A 1 72 ? -1.246 4.205 -4.306 1.00 90.44 72 SER A N 1
ATOM 549 C CA . SER A 1 72 ? -0.461 4.862 -5.360 1.00 90.44 72 SER A CA 1
ATOM 550 C C . SER A 1 72 ? 0.546 5.868 -4.803 1.00 90.44 72 SER A C 1
ATOM 552 O O . SER A 1 72 ? 1.680 5.908 -5.271 1.00 90.44 72 SER A O 1
ATOM 554 N N . TYR A 1 73 ? 0.172 6.649 -3.784 1.00 90.69 73 TYR A N 1
ATOM 555 C CA . TYR A 1 73 ? 1.101 7.557 -3.111 1.00 90.69 73 TYR A CA 1
ATOM 556 C C . TYR A 1 73 ? 2.251 6.800 -2.445 1.00 90.69 73 TYR A C 1
ATOM 558 O O . TYR A 1 73 ? 3.396 7.226 -2.567 1.00 90.69 73 TYR A O 1
ATOM 566 N N . ALA A 1 74 ? 1.969 5.692 -1.755 1.00 91.00 74 ALA A N 1
ATOM 567 C CA . ALA A 1 74 ? 3.002 4.864 -1.149 1.00 91.00 74 ALA A CA 1
ATOM 568 C C . ALA A 1 74 ? 3.998 4.397 -2.211 1.00 91.00 74 ALA A C 1
ATOM 570 O O . ALA A 1 74 ? 5.177 4.684 -2.071 1.00 91.00 74 ALA A O 1
ATOM 571 N N . LEU A 1 75 ? 3.517 3.796 -3.301 1.00 89.75 75 LEU A N 1
ATOM 572 C CA . LEU A 1 75 ? 4.372 3.327 -4.391 1.00 89.75 75 LEU A CA 1
ATOM 573 C C . LEU A 1 75 ? 5.180 4.430 -5.073 1.00 89.75 75 LEU A C 1
ATOM 575 O O . LEU A 1 75 ? 6.346 4.227 -5.380 1.00 89.75 75 LEU A O 1
ATOM 579 N N . ALA A 1 76 ? 4.594 5.610 -5.269 1.00 91.06 76 ALA A N 1
ATOM 580 C CA . ALA A 1 76 ? 5.299 6.745 -5.860 1.00 91.06 76 ALA A CA 1
ATOM 581 C C . ALA A 1 76 ? 6.415 7.320 -4.962 1.00 91.06 76 ALA A C 1
ATOM 583 O O . ALA A 1 76 ? 7.203 8.135 -5.435 1.00 91.06 76 ALA A O 1
ATOM 584 N N . ASN A 1 77 ? 6.457 6.947 -3.678 1.00 88.06 77 ASN A N 1
ATOM 585 C CA . ASN A 1 77 ? 7.432 7.425 -2.693 1.00 88.06 77 ASN A CA 1
ATOM 586 C C . ASN A 1 77 ? 8.292 6.287 -2.096 1.00 88.06 77 ASN A C 1
ATOM 588 O O . ASN A 1 77 ? 8.936 6.513 -1.067 1.00 88.06 77 ASN A O 1
ATOM 592 N N . LEU A 1 78 ? 8.255 5.081 -2.682 1.00 82.19 78 LEU A N 1
ATOM 593 C CA . LEU A 1 78 ? 9.131 3.954 -2.328 1.00 82.19 78 LEU A CA 1
ATOM 594 C C . LEU A 1 78 ? 10.550 4.129 -2.875 1.00 82.19 78 LEU A C 1
ATOM 596 O O . LEU A 1 78 ? 10.706 4.744 -3.952 1.00 82.19 78 LEU A O 1
#

InterPro domains:
  IPR011434 Putative host cell surface-exposed lipoprotein Ltp-like, HTH region [PF07553] (37-78)
  IPR036388 Winged helix-like DNA-binding domain superfamily [G3DSA:1.10.10.10] (36-78)

Sequence (78 aa):
MVRLPPRGGRLGHRQHVPLRRGLSTPDGGPVKGRQGANALRKANSYLQNSAFSDAGLYEQLIYEGFTPEQASYALANL

Secondary structure (DSSP, 8-state):
--PPPP-------------------------TTTHHHHHHHHHHHHHHHS---HHHHHHHHHHTT--HHHHHHHHHT-

Foldseek 3Di:
DDDDDDDDDDDDPDDPPPPPPPDDPPCVDPPPDPLLVVLLVVLVVCVVVDPDDLVRSLVVSVVVVDDNVSSVSSSVVD

Mean predicted aligned error: 15.18 Å

Radius of gyration: 26.7 Å; Cα contacts (8 Å, |Δi|>4): 45; chains: 1; bounding box: 80×56×21 Å

Nearest PDB structures (foldseek):
  3d5l-assembly1_A  TM=8.663E-01  e=4.164E+00  Limosilactobacillus reuteri subsp. rodentium
  4r36-assembly1_A  TM=5.318E-01  e=3.260E+00  Bacteroides fragilis NCTC 9343